Protein AF-A0A964ZPK8-F1 (afdb_monomer_lite)

Foldseek 3Di:
DDVVVVVCVVVDPPPDPVPDDCAPVNVVVVLVVLCVPVNPVSNVVVVVVVVVVLVVVLCPCAPVHVVVVVNQVVVQVVVPPPPDRDRDPVVVSVVVNVVVVVVVVVVNVVRVVCCVVVPPD

pLDDT: mean 76.23, std 13.83, range [49.22, 96.0]

Structure (mmCIF, N/CA/C/O backbone):
data_AF-A0A964ZPK8-F1
#
_entry.id   AF-A0A964ZPK8-F1
#
loop_
_atom_site.group_PDB
_atom_site.id
_atom_site.type_symbol
_atom_site.label_atom_id
_atom_site.label_alt_id
_atom_site.label_comp_id
_atom_site.label_asym_id
_atom_site.label_entity_id
_atom_site.label_seq_id
_atom_site.pdbx_PDB_ins_code
_atom_site.Cartn_x
_atom_site.Cartn_y
_atom_site.Cartn_z
_atom_site.occupancy
_atom_site.B_iso_or_equiv
_atom_site.auth_seq_id
_atom_site.auth_comp_id
_atom_site.auth_asym_id
_atom_site.auth_atom_id
_atom_site.pdbx_PDB_model_num
ATOM 1 N N . MET A 1 1 ? -19.231 19.439 -27.985 1.00 50.25 1 MET A N 1
ATOM 2 C CA . MET A 1 1 ? -18.839 18.032 -27.751 1.00 50.25 1 MET A CA 1
ATOM 3 C C . MET A 1 1 ? -19.748 17.159 -28.600 1.00 50.25 1 MET A C 1
ATOM 5 O O . MET A 1 1 ? -20.957 17.289 -28.480 1.00 50.25 1 MET A O 1
ATOM 9 N N . ASN A 1 2 ? -19.185 16.397 -29.539 1.00 55.69 2 ASN A N 1
ATOM 10 C CA . ASN A 1 2 ? -19.941 15.640 -30.540 1.00 55.69 2 ASN A CA 1
ATOM 11 C C . ASN A 1 2 ? -20.354 14.266 -29.962 1.00 55.69 2 ASN A C 1
ATOM 13 O O . ASN A 1 2 ? -19.455 13.520 -29.568 1.00 55.69 2 ASN A O 1
ATOM 17 N N . PRO A 1 3 ? -21.653 13.905 -29.896 1.00 61.97 3 PRO A N 1
ATOM 18 C CA . PRO A 1 3 ? -22.107 12.636 -29.309 1.00 61.97 3 PRO A CA 1
ATOM 19 C C . PRO A 1 3 ? -21.616 11.394 -30.068 1.00 61.97 3 PRO A C 1
ATOM 21 O O . PRO A 1 3 ? -21.540 10.312 -29.491 1.00 61.97 3 PRO A O 1
ATOM 24 N N . VAL A 1 4 ? -21.212 11.549 -31.332 1.00 61.03 4 VAL A N 1
ATOM 25 C CA . VAL A 1 4 ? -20.673 10.455 -32.154 1.00 61.03 4 VAL A CA 1
ATOM 26 C C . VAL A 1 4 ? -19.322 9.959 -31.620 1.00 61.03 4 VAL A C 1
ATOM 28 O O . VAL A 1 4 ? -19.044 8.766 -31.673 1.00 61.03 4 VAL A O 1
ATOM 31 N N . ASN A 1 5 ? -18.527 10.841 -31.001 1.00 59.19 5 ASN A N 1
ATOM 32 C CA . ASN A 1 5 ? -17.217 10.483 -30.449 1.00 59.19 5 ASN A CA 1
ATOM 33 C C . ASN A 1 5 ? -17.323 9.655 -29.152 1.00 59.19 5 ASN A C 1
ATOM 35 O O . ASN A 1 5 ? -16.372 8.979 -28.773 1.00 59.19 5 ASN A O 1
ATOM 39 N N . VAL A 1 6 ? -18.466 9.706 -28.456 1.00 61.84 6 VAL A N 1
ATOM 40 C CA . VAL A 1 6 ? -18.679 8.992 -27.184 1.00 61.84 6 VAL A CA 1
ATOM 41 C C . VAL A 1 6 ? -19.020 7.524 -27.440 1.00 61.84 6 VAL A C 1
ATOM 43 O O . VAL A 1 6 ? -18.514 6.647 -26.748 1.00 61.84 6 VAL A O 1
ATOM 46 N N . ALA A 1 7 ? -19.819 7.245 -28.473 1.00 61.25 7 ALA A N 1
ATOM 47 C CA . ALA A 1 7 ? -20.189 5.882 -28.849 1.00 61.25 7 ALA A CA 1
ATOM 48 C C . ALA A 1 7 ? -18.994 5.089 -29.399 1.00 61.25 7 ALA A C 1
ATOM 50 O O . ALA A 1 7 ? -18.822 3.922 -29.061 1.00 61.25 7 ALA A O 1
ATOM 51 N N . THR A 1 8 ? -18.124 5.735 -30.182 1.00 59.44 8 THR A N 1
ATOM 52 C CA . THR A 1 8 ? -16.927 5.088 -30.733 1.00 59.44 8 THR A CA 1
ATOM 53 C C . THR A 1 8 ? -15.896 4.749 -29.662 1.00 59.44 8 THR A C 1
ATOM 55 O O . THR A 1 8 ? -15.217 3.738 -29.792 1.00 59.44 8 THR A O 1
ATOM 58 N N . ASN A 1 9 ? -15.802 5.524 -28.577 1.00 58.28 9 ASN A N 1
ATOM 59 C CA . ASN A 1 9 ? -14.883 5.231 -27.469 1.00 58.28 9 ASN A CA 1
ATOM 60 C C . ASN A 1 9 ? -15.298 3.997 -26.650 1.00 58.28 9 ASN A C 1
ATOM 62 O O . ASN A 1 9 ? -14.446 3.367 -26.037 1.00 58.28 9 ASN A O 1
ATOM 66 N N . LEU A 1 10 ? -16.582 3.624 -26.667 1.00 58.78 10 LEU A N 1
ATOM 67 C CA . LEU A 1 10 ? -17.097 2.443 -25.962 1.00 58.78 10 LEU A CA 1
ATOM 68 C C . LEU A 1 10 ? -16.903 1.142 -26.758 1.00 58.78 10 LEU A C 1
ATOM 70 O O . LEU A 1 10 ? -16.923 0.060 -26.179 1.00 58.78 10 LEU A O 1
ATOM 74 N N . THR A 1 11 ? -16.716 1.243 -28.076 1.00 63.38 11 THR A N 1
ATOM 75 C CA . THR A 1 11 ? -16.492 0.108 -28.989 1.00 63.38 11 THR A CA 1
ATOM 76 C C . THR A 1 11 ? -15.057 0.032 -29.508 1.00 63.38 11 THR A C 1
ATOM 78 O O . THR A 1 11 ? -14.736 -0.842 -30.309 1.00 63.38 11 THR A O 1
ATOM 81 N N . SER A 1 12 ? -14.198 0.973 -29.112 1.00 49.41 12 SER A N 1
ATOM 82 C CA . SER A 1 12 ? -12.795 0.994 -29.510 1.00 49.41 12 SER A CA 1
ATOM 83 C C . SER A 1 12 ? -12.012 -0.032 -28.701 1.00 49.41 12 SER A C 1
ATOM 85 O O . SER A 1 12 ? -11.893 0.074 -27.488 1.00 49.41 12 SER A O 1
ATOM 87 N N . GLU A 1 13 ? -11.401 -0.980 -29.400 1.00 54.25 13 GLU A N 1
ATOM 88 C CA . GLU A 1 13 ? -10.481 -2.004 -28.881 1.00 54.25 13 GLU A CA 1
ATOM 89 C C . GLU A 1 13 ? -9.179 -1.423 -28.282 1.00 54.25 13 GLU A C 1
ATOM 91 O O . GLU A 1 13 ? -8.323 -2.150 -27.785 1.00 54.25 13 GLU A O 1
ATOM 96 N N . ARG A 1 14 ? -9.012 -0.093 -28.309 1.00 51.25 14 ARG A N 1
ATOM 97 C CA . ARG A 1 14 ? -7.931 0.608 -27.615 1.00 51.25 14 ARG A CA 1
ATOM 98 C C . ARG A 1 14 ? -8.345 0.859 -26.176 1.00 51.25 14 ARG A C 1
ATOM 100 O O . ARG A 1 14 ? -8.931 1.889 -25.858 1.00 51.25 14 ARG A O 1
ATOM 107 N N . ALA A 1 15 ? -8.009 -0.097 -25.320 1.00 52.38 15 ALA A N 1
ATOM 108 C CA . ALA A 1 15 ? -7.977 0.105 -23.884 1.00 52.38 15 ALA A CA 1
ATOM 109 C C . ALA A 1 15 ? -7.162 1.372 -23.573 1.00 52.38 15 ALA A C 1
ATOM 111 O O . ALA A 1 15 ? -5.961 1.418 -23.833 1.00 52.38 15 ALA A O 1
ATOM 112 N N . ASP A 1 16 ? -7.832 2.407 -23.068 1.00 50.50 16 ASP A N 1
ATOM 113 C CA . ASP A 1 16 ? -7.218 3.685 -22.725 1.00 50.50 16 ASP A CA 1
ATOM 114 C C . ASP A 1 16 ? -6.196 3.472 -21.586 1.00 50.50 16 ASP A C 1
ATOM 116 O O . ASP A 1 16 ? -6.599 3.100 -20.474 1.00 50.50 16 ASP A O 1
ATOM 120 N N . PRO A 1 17 ? -4.881 3.669 -21.821 1.00 51.34 17 PRO A N 1
ATOM 121 C CA . PRO A 1 17 ? -3.841 3.438 -20.816 1.00 51.34 17 PRO A CA 1
ATOM 122 C C . PRO A 1 17 ? -4.034 4.284 -19.553 1.00 51.34 17 PRO A C 1
ATOM 124 O O . PRO A 1 17 ? -3.589 3.892 -18.478 1.00 51.34 17 PRO A O 1
ATOM 127 N N . LEU A 1 18 ? -4.731 5.420 -19.670 1.00 49.22 18 LEU A N 1
ATOM 128 C CA . LEU A 1 18 ? -5.011 6.344 -18.568 1.00 49.22 18 LEU A CA 1
ATOM 129 C C . LEU A 1 18 ? -6.127 5.867 -17.629 1.00 49.22 18 LEU A C 1
ATOM 131 O O . LEU A 1 18 ? -6.258 6.394 -16.527 1.00 49.22 18 LEU A O 1
ATOM 135 N N . THR A 1 19 ? -6.922 4.876 -18.042 1.00 50.25 19 THR A N 1
ATOM 136 C CA . THR A 1 19 ? -8.030 4.336 -17.231 1.00 50.25 19 THR A CA 1
ATOM 137 C C . THR A 1 19 ? -7.671 2.988 -16.592 1.00 50.25 19 THR A C 1
ATOM 139 O O . THR A 1 19 ? -8.444 2.447 -15.800 1.00 50.25 19 THR A O 1
ATOM 142 N N . ARG A 1 20 ? -6.493 2.424 -16.903 1.00 54.41 20 ARG A N 1
ATOM 143 C CA . ARG A 1 20 ? -6.044 1.154 -16.319 1.00 54.41 20 ARG A CA 1
ATOM 144 C C . ARG A 1 20 ? -5.328 1.400 -14.985 1.00 54.41 20 ARG A C 1
ATOM 146 O O . ARG A 1 20 ? -4.478 2.286 -14.910 1.00 54.41 20 ARG A O 1
ATOM 153 N N . PRO A 1 21 ? -5.631 0.615 -13.933 1.00 51.88 21 PRO A N 1
ATOM 154 C CA . PRO A 1 21 ? -4.845 0.626 -12.705 1.00 51.88 21 PRO A CA 1
ATOM 155 C C . PRO A 1 21 ? -3.375 0.374 -13.045 1.00 51.88 21 PRO A C 1
ATOM 157 O O . PRO A 1 21 ? -3.077 -0.573 -13.771 1.00 51.88 21 PRO A O 1
ATOM 160 N N . SER A 1 22 ? -2.462 1.205 -12.544 1.00 59.56 22 SER A N 1
ATOM 161 C CA . SER A 1 22 ? -1.029 0.944 -12.659 1.00 59.56 22 SER A CA 1
ATOM 162 C C . SER A 1 22 ? -0.708 -0.374 -11.954 1.00 59.56 22 SER A C 1
ATOM 164 O O . SER A 1 22 ? -0.959 -0.546 -10.761 1.00 59.56 22 SER A O 1
ATOM 166 N N . THR A 1 23 ? -0.211 -1.342 -12.714 1.00 65.62 23 THR A N 1
ATOM 167 C CA . THR A 1 23 ? 0.021 -2.704 -12.237 1.00 65.62 23 THR A CA 1
ATOM 168 C C . THR A 1 23 ? 1.475 -2.924 -11.811 1.00 65.62 23 THR A C 1
ATOM 170 O O . THR A 1 23 ? 2.360 -2.105 -12.078 1.00 65.62 23 THR A O 1
ATOM 173 N N . VAL A 1 24 ? 1.741 -4.029 -11.104 1.00 71.62 24 VAL A N 1
ATOM 174 C CA . VAL A 1 24 ? 3.062 -4.334 -10.511 1.00 71.62 24 VAL A CA 1
ATOM 175 C C . VAL A 1 24 ? 4.153 -4.440 -11.581 1.00 71.62 24 VAL A C 1
ATOM 177 O O . VAL A 1 24 ? 5.291 -4.005 -11.368 1.00 71.62 24 VAL A O 1
ATOM 180 N N . VAL A 1 25 ? 3.807 -4.983 -12.749 1.00 70.25 25 VAL A N 1
ATOM 181 C CA . VAL A 1 25 ? 4.733 -5.118 -13.878 1.00 70.25 25 VAL A CA 1
ATOM 182 C C . VAL A 1 25 ? 5.071 -3.743 -14.464 1.00 70.25 25 VAL A C 1
ATOM 184 O O . VAL A 1 25 ? 6.247 -3.446 -14.677 1.00 70.25 25 VAL A O 1
ATOM 187 N N . GLY A 1 26 ? 4.079 -2.860 -14.624 1.00 73.25 26 GLY A N 1
ATOM 188 C CA . GLY A 1 26 ? 4.296 -1.481 -15.076 1.00 73.25 26 GLY A CA 1
ATOM 189 C C . GLY A 1 26 ? 5.180 -0.670 -14.122 1.00 73.25 26 GLY A C 1
ATOM 190 O O . GLY A 1 26 ? 6.092 0.026 -14.564 1.00 73.25 26 GLY A O 1
ATOM 191 N N . ALA A 1 27 ? 4.989 -0.826 -12.809 1.00 77.44 27 ALA A N 1
ATOM 192 C CA . ALA A 1 27 ? 5.829 -0.173 -11.802 1.00 77.44 27 ALA A CA 1
ATOM 193 C C . ALA A 1 27 ? 7.299 -0.631 -11.870 1.00 77.44 27 ALA A C 1
ATOM 195 O O . ALA A 1 27 ? 8.215 0.179 -11.719 1.00 77.44 27 ALA A O 1
ATOM 196 N N . SER A 1 28 ? 7.529 -1.917 -12.148 1.00 81.50 28 SER A N 1
ATOM 197 C CA . SER A 1 28 ? 8.877 -2.476 -12.311 1.00 81.50 28 SER A CA 1
ATOM 198 C C . SER A 1 28 ? 9.561 -1.946 -13.577 1.00 81.50 28 SER A C 1
ATOM 200 O O . SER A 1 28 ? 10.753 -1.639 -13.555 1.00 81.50 28 SER A O 1
ATOM 202 N N . HIS A 1 29 ? 8.802 -1.772 -14.662 1.00 82.31 29 HIS A N 1
ATOM 203 C CA . HIS A 1 29 ? 9.306 -1.199 -15.911 1.00 82.31 29 HIS A CA 1
ATOM 204 C C . HIS A 1 29 ? 9.692 0.280 -15.751 1.00 82.31 29 HIS A C 1
ATOM 206 O O . HIS A 1 29 ? 10.788 0.674 -16.151 1.00 82.31 29 HIS A O 1
ATOM 212 N N . LEU A 1 30 ? 8.848 1.069 -15.073 1.00 83.81 30 LEU A N 1
ATOM 213 C CA . LEU A 1 30 ? 9.151 2.457 -14.703 1.00 83.81 30 LEU A CA 1
ATOM 214 C C . LEU A 1 30 ? 10.415 2.550 -13.837 1.00 83.81 30 LEU A C 1
ATOM 216 O O . LEU A 1 30 ? 11.264 3.406 -14.067 1.00 83.81 30 LEU A O 1
ATOM 220 N N . GLY A 1 31 ? 10.591 1.633 -12.881 1.00 84.56 31 GLY A N 1
ATOM 221 C CA . GLY A 1 31 ? 11.810 1.576 -12.073 1.00 84.56 31 GLY A CA 1
ATOM 222 C C . GLY A 1 31 ? 13.072 1.297 -12.897 1.00 84.56 31 GLY A C 1
ATOM 223 O O . GLY A 1 31 ? 14.115 1.910 -12.663 1.00 84.56 31 GLY A O 1
ATOM 224 N N . GLY A 1 32 ? 12.977 0.415 -13.896 1.00 86.19 32 GLY A N 1
ATOM 225 C CA . GLY A 1 32 ? 14.068 0.132 -14.833 1.00 86.19 32 GLY A CA 1
ATOM 226 C C . GLY A 1 32 ? 14.388 1.300 -15.772 1.00 86.19 32 GLY A C 1
ATOM 227 O O . GLY A 1 32 ? 15.540 1.487 -16.155 1.00 86.19 32 GLY A O 1
ATOM 228 N N . GLU A 1 33 ? 13.394 2.105 -16.137 1.00 88.44 33 GLU A N 1
ATOM 229 C CA . GLU A 1 33 ? 13.578 3.337 -16.910 1.00 88.44 33 GLU A CA 1
ATOM 230 C C . GLU A 1 33 ? 14.288 4.421 -16.100 1.00 88.44 33 GLU A C 1
ATOM 232 O O . GLU A 1 33 ? 15.331 4.909 -16.531 1.00 88.44 33 GLU A O 1
ATOM 237 N N . ILE A 1 34 ? 13.833 4.671 -14.869 1.00 90.00 34 ILE A N 1
ATOM 238 C CA . ILE A 1 34 ? 14.485 5.597 -13.929 1.00 90.00 34 ILE A CA 1
ATOM 239 C C . ILE A 1 34 ? 15.949 5.197 -13.696 1.00 90.00 34 ILE A C 1
ATOM 241 O O . ILE A 1 34 ? 16.836 6.048 -13.677 1.00 90.00 34 ILE A O 1
ATOM 245 N N . GLY A 1 35 ? 16.237 3.899 -13.566 1.00 90.19 35 GLY A N 1
ATOM 246 C CA . GLY A 1 35 ? 17.611 3.416 -13.418 1.00 90.19 35 GLY A CA 1
ATOM 247 C C . GLY A 1 35 ? 18.497 3.649 -14.647 1.00 90.19 35 GLY A C 1
ATOM 248 O O . GLY A 1 35 ? 19.702 3.844 -14.491 1.00 90.19 35 GLY A O 1
ATOM 249 N N . ARG A 1 36 ? 17.926 3.659 -15.859 1.00 91.31 36 ARG A N 1
ATOM 250 C CA . ARG A 1 36 ? 18.657 3.942 -17.107 1.00 91.31 36 ARG A CA 1
ATOM 251 C C . ARG A 1 36 ? 18.863 5.441 -17.331 1.00 91.31 36 ARG A C 1
ATOM 253 O O . ARG A 1 36 ? 19.933 5.824 -17.792 1.00 91.31 36 ARG A O 1
ATOM 260 N N . GLU A 1 37 ? 17.870 6.266 -17.006 1.00 93.12 37 GLU A N 1
ATOM 261 C CA . GLU A 1 37 ? 17.908 7.717 -17.233 1.00 93.12 37 GLU A CA 1
ATOM 262 C C . GLU A 1 37 ? 18.652 8.478 -16.128 1.00 93.12 37 GLU A C 1
ATOM 264 O O . GLU A 1 37 ? 19.484 9.340 -16.410 1.00 93.12 37 GLU A O 1
ATOM 269 N N . GLU A 1 38 ? 18.389 8.146 -14.863 1.00 90.69 38 GLU A N 1
ATOM 270 C CA . GLU A 1 38 ? 18.912 8.868 -13.695 1.00 90.69 38 GLU A CA 1
ATOM 271 C C . GLU A 1 38 ? 20.027 8.107 -12.951 1.00 90.69 38 GLU A C 1
ATOM 273 O O . GLU A 1 38 ? 20.612 8.618 -11.985 1.00 90.69 38 GLU A O 1
ATOM 278 N N . GLY A 1 39 ? 20.336 6.877 -13.374 1.00 93.44 39 GLY A N 1
ATOM 279 C CA . GLY A 1 39 ? 21.377 6.043 -12.777 1.00 93.44 39 GLY A CA 1
ATOM 280 C C . GLY A 1 39 ? 21.130 5.730 -11.297 1.00 93.44 39 GLY A C 1
ATOM 281 O O . GLY A 1 39 ? 19.998 5.613 -10.826 1.00 93.44 39 GLY A O 1
ATOM 282 N N . TRP A 1 40 ? 22.214 5.627 -10.521 1.00 93.38 40 TRP A N 1
ATOM 283 C CA . TRP A 1 40 ? 22.153 5.313 -9.086 1.00 93.38 40 TRP A CA 1
ATOM 284 C C . TRP A 1 40 ? 21.352 6.323 -8.264 1.00 93.38 40 TRP A C 1
ATOM 286 O O . TRP A 1 40 ? 20.732 5.945 -7.272 1.00 93.38 40 TRP A O 1
ATOM 296 N N . LYS A 1 41 ? 21.334 7.597 -8.670 1.00 94.38 41 LYS A N 1
ATOM 297 C CA . LYS A 1 41 ? 20.562 8.631 -7.978 1.00 94.38 41 LYS A CA 1
ATOM 298 C C . LYS A 1 41 ? 19.063 8.335 -8.066 1.00 94.38 41 LYS A C 1
ATOM 300 O O . LYS A 1 41 ? 18.404 8.323 -7.029 1.00 94.38 41 LYS A O 1
ATOM 305 N N . GLY A 1 42 ? 18.551 8.051 -9.264 1.00 93.38 42 GLY A N 1
ATOM 306 C CA . GLY A 1 42 ? 17.136 7.728 -9.462 1.00 93.38 42 GLY A CA 1
ATOM 307 C C . GLY A 1 42 ? 16.727 6.449 -8.741 1.00 93.38 42 GLY A C 1
ATOM 308 O O . GLY A 1 42 ? 15.701 6.419 -8.067 1.00 93.38 42 GLY A O 1
ATOM 309 N N . VAL A 1 43 ? 17.576 5.417 -8.778 1.00 92.56 43 VAL A N 1
ATOM 310 C CA . VAL A 1 43 ? 17.333 4.165 -8.038 1.00 92.56 43 VAL A CA 1
ATOM 311 C C . VAL A 1 43 ? 17.251 4.410 -6.529 1.00 92.56 43 VAL A C 1
ATOM 313 O O . VAL A 1 43 ? 16.346 3.895 -5.876 1.00 92.56 43 VAL A O 1
ATOM 316 N N . LEU A 1 44 ? 18.152 5.215 -5.956 1.00 95.94 44 LEU A N 1
ATOM 317 C CA . LEU A 1 44 ? 18.116 5.549 -4.527 1.00 95.94 44 LEU A CA 1
ATOM 318 C C . LEU A 1 44 ? 16.866 6.355 -4.152 1.00 95.94 44 LEU A C 1
ATOM 320 O O . LEU A 1 44 ? 16.276 6.099 -3.104 1.00 95.94 44 LEU A O 1
ATOM 324 N N . VAL A 1 45 ? 16.438 7.292 -5.003 1.00 95.00 45 VAL A N 1
ATOM 325 C CA . VAL A 1 45 ? 15.191 8.049 -4.807 1.00 95.00 45 VAL A CA 1
ATOM 326 C C . VAL A 1 45 ? 13.976 7.126 -4.878 1.00 95.00 45 VAL A C 1
ATOM 328 O O . VAL A 1 45 ? 13.108 7.197 -4.009 1.00 95.00 45 VAL A O 1
ATOM 331 N N . LEU A 1 46 ? 13.930 6.220 -5.855 1.00 93.25 46 LEU A N 1
ATOM 332 C CA . LEU A 1 46 ? 12.868 5.227 -5.985 1.00 93.25 46 LEU A CA 1
ATOM 333 C C . LEU A 1 46 ? 12.805 4.320 -4.750 1.00 93.25 46 LEU A C 1
ATOM 335 O O . LEU A 1 46 ? 11.733 4.126 -4.184 1.00 93.25 46 LEU A O 1
ATOM 339 N N . LEU A 1 47 ? 13.948 3.810 -4.287 1.00 93.94 47 LEU A N 1
ATOM 340 C CA . LEU A 1 47 ? 14.028 2.992 -3.075 1.00 93.94 47 LEU A CA 1
ATOM 341 C C . LEU A 1 47 ? 13.596 3.764 -1.828 1.00 93.94 47 LEU A C 1
ATOM 343 O O . LEU A 1 47 ? 12.905 3.203 -0.974 1.00 93.94 47 LEU A O 1
ATOM 347 N N . ALA A 1 48 ? 13.975 5.037 -1.714 1.00 96.00 48 ALA A N 1
ATOM 348 C CA . ALA A 1 48 ? 13.518 5.897 -0.631 1.00 96.00 48 ALA A CA 1
ATOM 349 C C . ALA A 1 48 ? 11.992 6.067 -0.674 1.00 96.00 48 ALA A C 1
ATOM 351 O O . ALA A 1 48 ? 11.333 5.897 0.350 1.00 96.00 48 ALA A O 1
ATOM 352 N N . LEU A 1 49 ? 11.421 6.320 -1.855 1.00 94.44 49 LEU A N 1
ATOM 353 C CA . LEU A 1 49 ? 9.979 6.478 -2.038 1.00 94.44 49 LEU A CA 1
ATOM 354 C C . LEU A 1 49 ? 9.218 5.191 -1.704 1.00 94.44 49 LEU A C 1
ATOM 356 O O . LEU A 1 49 ? 8.221 5.245 -0.988 1.00 94.44 49 LEU A O 1
ATOM 360 N N . VAL A 1 50 ? 9.706 4.036 -2.163 1.00 92.44 50 VAL A N 1
ATOM 361 C CA . VAL A 1 50 ? 9.119 2.726 -1.846 1.00 92.44 50 VAL A CA 1
ATOM 362 C C . VAL A 1 50 ? 9.169 2.465 -0.342 1.00 92.44 50 VAL A C 1
ATOM 364 O O . VAL A 1 50 ? 8.159 2.070 0.231 1.00 92.44 50 VAL A O 1
ATOM 367 N N . ASN A 1 51 ? 10.29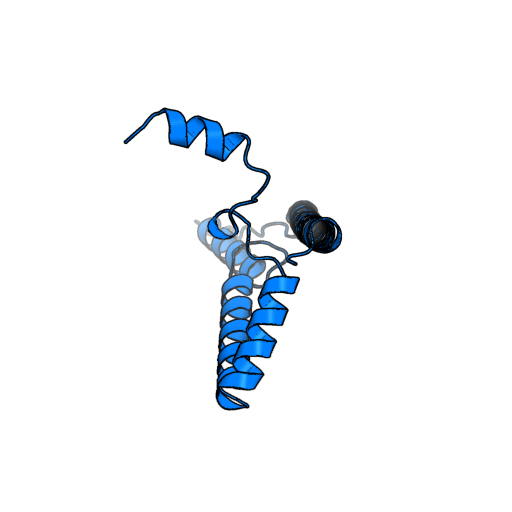2 2.738 0.329 1.00 93.75 51 ASN A N 1
ATOM 368 C CA . ASN A 1 51 ? 10.392 2.567 1.782 1.00 93.75 51 ASN A CA 1
ATOM 369 C C . ASN A 1 51 ? 9.446 3.496 2.548 1.00 93.75 51 ASN A C 1
ATOM 371 O O . ASN A 1 51 ? 8.783 3.050 3.481 1.00 93.75 51 ASN A O 1
ATOM 375 N N . VAL A 1 52 ? 9.348 4.769 2.154 1.00 94.12 52 VAL A N 1
ATOM 376 C CA . VAL A 1 52 ? 8.396 5.713 2.761 1.00 94.12 52 VAL A CA 1
ATOM 377 C C . VAL A 1 52 ? 6.964 5.238 2.534 1.00 94.12 52 VAL A C 1
ATOM 379 O O . VAL A 1 52 ? 6.173 5.234 3.474 1.00 94.12 52 VAL A O 1
ATOM 382 N N . PHE A 1 53 ? 6.632 4.789 1.324 1.00 91.94 53 PHE A N 1
ATOM 383 C CA . PHE A 1 53 ? 5.307 4.269 1.001 1.00 91.94 53 PHE A CA 1
ATOM 384 C C . PHE A 1 53 ? 4.959 3.037 1.841 1.00 91.94 53 PHE A C 1
ATOM 386 O O . PHE A 1 53 ? 3.895 3.007 2.452 1.00 91.94 53 PHE A O 1
ATOM 393 N N . VAL A 1 54 ? 5.865 2.059 1.935 1.00 88.75 54 VAL A N 1
ATOM 394 C CA . VAL A 1 54 ? 5.691 0.869 2.783 1.00 88.75 54 VAL A CA 1
ATOM 395 C C . VAL A 1 54 ? 5.567 1.264 4.253 1.00 88.75 54 VAL A C 1
ATOM 397 O O . VAL A 1 54 ? 4.691 0.755 4.942 1.00 88.75 54 VAL A O 1
ATOM 400 N N . GLY A 1 55 ? 6.379 2.210 4.730 1.00 88.75 55 GLY A N 1
ATOM 401 C CA . GLY A 1 55 ? 6.293 2.728 6.095 1.00 88.75 55 GLY A CA 1
ATOM 402 C C . GLY A 1 55 ? 4.932 3.360 6.398 1.00 88.75 55 GLY A C 1
ATOM 403 O O . GLY A 1 55 ? 4.308 3.027 7.403 1.00 88.75 55 GLY A O 1
ATOM 404 N N . VAL A 1 56 ? 4.430 4.219 5.506 1.00 88.94 56 VAL A N 1
ATOM 405 C CA . VAL A 1 56 ? 3.104 4.847 5.636 1.00 88.94 56 VAL A CA 1
ATOM 406 C C . VAL A 1 56 ? 1.987 3.809 5.536 1.00 88.94 56 VAL A C 1
ATOM 408 O O . VAL A 1 56 ? 1.050 3.845 6.333 1.00 88.94 56 VAL A O 1
ATOM 411 N N . PHE A 1 57 ? 2.085 2.862 4.602 1.00 86.19 57 PHE A N 1
ATOM 412 C CA . PHE A 1 57 ? 1.117 1.777 4.460 1.00 86.19 57 PHE A CA 1
ATOM 413 C C . PHE A 1 57 ? 1.076 0.920 5.729 1.00 86.19 57 PHE A C 1
ATOM 415 O O . PHE A 1 57 ? -0.004 0.667 6.254 1.00 86.19 57 PHE A O 1
ATOM 422 N N . ASN A 1 58 ? 2.231 0.584 6.306 1.00 86.12 58 ASN A N 1
ATOM 423 C CA . ASN A 1 58 ? 2.319 -0.158 7.562 1.00 86.12 58 ASN A CA 1
ATOM 424 C C . ASN A 1 58 ? 1.698 0.586 8.752 1.00 86.12 58 ASN A C 1
ATOM 426 O O . ASN A 1 58 ? 1.266 -0.064 9.698 1.00 86.12 58 ASN A O 1
ATOM 430 N N . MET A 1 59 ? 1.593 1.919 8.722 1.00 84.94 59 MET A N 1
ATOM 431 C CA . MET A 1 59 ? 0.881 2.690 9.752 1.00 84.94 59 MET A CA 1
ATOM 432 C C . MET A 1 59 ? -0.649 2.631 9.617 1.00 84.94 59 MET A C 1
ATOM 434 O O . MET A 1 59 ? -1.356 3.098 10.515 1.00 84.94 59 MET A O 1
ATOM 438 N N . PHE A 1 60 ? -1.186 2.075 8.529 1.00 85.81 60 PHE A N 1
ATOM 439 C CA . PHE A 1 60 ? -2.627 1.972 8.320 1.00 85.81 60 PHE A CA 1
ATOM 440 C C . PHE A 1 60 ? -3.268 1.042 9.377 1.00 85.81 60 PHE A C 1
ATOM 442 O O . PHE A 1 60 ? -2.698 0.002 9.717 1.00 85.81 60 PHE A O 1
ATOM 449 N N . PRO A 1 61 ? -4.447 1.391 9.931 1.00 75.50 61 PRO A N 1
ATOM 450 C CA . PRO A 1 61 ? -5.026 0.736 11.107 1.00 75.50 61 PRO A CA 1
ATOM 451 C C . PRO A 1 61 ? -5.747 -0.575 10.756 1.00 75.50 61 PRO A C 1
ATOM 453 O O . PRO A 1 61 ? -6.941 -0.744 11.006 1.00 75.50 61 PRO A O 1
ATOM 456 N N . VAL A 1 62 ? -5.031 -1.515 10.150 1.00 78.62 62 VAL A N 1
ATOM 457 C CA . VAL A 1 62 ? -5.515 -2.866 9.851 1.00 78.62 62 VAL A CA 1
ATOM 458 C C . VAL A 1 62 ? -4.614 -3.869 10.551 1.00 78.62 62 VAL A C 1
ATOM 460 O O . VAL A 1 62 ? -3.405 -3.695 10.608 1.00 78.62 62 VAL A O 1
ATOM 463 N N . MET A 1 63 ? -5.199 -4.939 11.088 1.00 72.81 63 MET A N 1
ATOM 464 C CA . MET A 1 63 ? -4.462 -5.946 11.856 1.00 72.81 63 MET A CA 1
ATOM 465 C C . MET A 1 63 ? -3.258 -6.607 11.147 1.00 72.81 63 MET A C 1
ATOM 467 O O . MET A 1 63 ? -2.310 -6.925 11.857 1.00 72.81 63 MET A O 1
ATOM 471 N N . PRO A 1 64 ? -3.232 -6.839 9.817 1.00 74.62 64 PRO A N 1
ATOM 472 C CA . PRO A 1 64 ? -2.034 -7.383 9.174 1.00 74.62 64 PRO A CA 1
ATOM 473 C C . PRO A 1 64 ? -0.881 -6.376 9.027 1.00 74.62 64 PRO A C 1
ATOM 475 O O . PRO A 1 64 ? 0.206 -6.785 8.635 1.00 74.62 64 PRO A O 1
ATOM 478 N N . LEU A 1 65 ? -1.106 -5.088 9.305 1.00 80.50 65 LEU A N 1
ATOM 479 C CA . LEU A 1 65 ? -0.095 -4.031 9.251 1.00 80.50 65 LEU A CA 1
ATOM 480 C C . LEU A 1 65 ? 0.259 -3.584 10.677 1.00 80.50 65 LEU A C 1
ATOM 482 O O . LEU A 1 65 ? -0.580 -3.647 11.578 1.00 80.50 65 LEU A O 1
ATOM 486 N N . ASP A 1 66 ? 1.490 -3.115 10.894 1.00 82.38 66 ASP A N 1
ATOM 487 C CA . ASP A 1 66 ? 2.006 -2.776 12.235 1.00 82.38 66 ASP A CA 1
ATOM 488 C C . ASP A 1 66 ? 1.136 -1.730 12.974 1.00 82.38 66 ASP A C 1
ATOM 490 O O . ASP A 1 66 ? 0.990 -1.762 14.201 1.00 82.38 66 ASP A O 1
ATOM 494 N N . GLY A 1 67 ? 0.472 -0.838 12.232 1.00 79.19 67 GLY A N 1
ATOM 495 C CA . GLY A 1 67 ? -0.486 0.155 12.728 1.00 79.19 67 GLY A CA 1
ATOM 496 C C . GLY A 1 67 ? -1.771 -0.438 13.322 1.00 79.19 67 GLY A C 1
ATOM 497 O O . GLY A 1 67 ? -2.475 0.240 14.081 1.00 79.19 67 GLY A O 1
ATOM 498 N N . GLY A 1 68 ? -2.067 -1.712 13.057 1.00 78.19 68 GLY A N 1
ATOM 499 C CA . GLY A 1 68 ? -3.155 -2.470 13.676 1.00 78.19 68 GLY A CA 1
ATOM 500 C C . GLY A 1 68 ? -3.025 -2.559 15.199 1.00 78.19 68 GLY A C 1
ATOM 501 O O . GLY A 1 68 ? -4.005 -2.397 15.928 1.00 78.19 68 GLY A O 1
ATOM 502 N N . HIS A 1 69 ? -1.805 -2.729 15.711 1.00 79.69 69 HIS A N 1
ATOM 503 C CA . HIS A 1 69 ? -1.557 -2.755 17.156 1.00 79.69 69 HIS A CA 1
ATOM 504 C C . HIS A 1 69 ? -1.770 -1.382 17.797 1.00 79.69 69 HIS A C 1
ATOM 506 O O . HIS A 1 69 ? -2.391 -1.278 18.858 1.00 79.69 69 HIS A O 1
ATOM 512 N N . ALA A 1 70 ? -1.313 -0.319 17.130 1.00 79.88 70 ALA A N 1
ATOM 513 C CA . ALA A 1 70 ? -1.507 1.052 17.592 1.00 79.88 70 ALA A CA 1
ATOM 514 C C . ALA A 1 70 ? -2.996 1.431 17.628 1.00 79.88 70 ALA A C 1
ATOM 516 O O . ALA A 1 70 ? -3.459 2.036 18.593 1.00 79.88 70 ALA A O 1
ATOM 517 N N . SER A 1 71 ? -3.771 1.029 16.620 1.00 80.19 71 SER A N 1
ATOM 518 C CA . SER A 1 71 ? -5.215 1.289 16.561 1.00 80.19 71 SER A CA 1
ATOM 519 C C . SER A 1 71 ? -6.005 0.512 17.620 1.00 80.19 71 SER A C 1
ATOM 521 O O . SER A 1 71 ? -6.901 1.089 18.240 1.00 80.19 71 SER A O 1
ATOM 523 N N . VAL A 1 72 ? -5.628 -0.736 17.924 1.00 78.12 72 VAL A N 1
ATOM 524 C CA . VAL A 1 72 ? -6.186 -1.481 19.069 1.00 78.12 72 VAL A CA 1
ATOM 525 C C . VAL A 1 72 ? -5.847 -0.793 20.394 1.00 78.12 72 VAL A C 1
ATOM 527 O O . VAL A 1 72 ? -6.743 -0.576 21.206 1.00 78.12 72 VAL A O 1
ATOM 530 N N . ALA A 1 73 ? -4.597 -0.372 20.598 1.00 80.19 73 ALA A N 1
ATOM 531 C CA . ALA A 1 73 ? -4.188 0.324 21.820 1.00 80.19 73 ALA A CA 1
ATOM 532 C C . ALA A 1 73 ? -4.915 1.670 22.003 1.00 80.19 73 ALA A C 1
ATOM 534 O O . ALA A 1 73 ? -5.325 2.022 23.112 1.00 80.19 73 ALA A O 1
ATOM 535 N N . ILE A 1 74 ? -5.126 2.420 20.916 1.00 79.31 74 ILE A N 1
ATOM 536 C CA . ILE A 1 74 ? -5.933 3.649 20.922 1.00 79.31 74 ILE A CA 1
ATOM 537 C C . ILE A 1 74 ? -7.388 3.324 21.283 1.00 79.31 74 ILE A C 1
ATOM 539 O O . ILE A 1 74 ? -7.968 3.999 22.136 1.00 79.31 74 ILE A O 1
ATOM 543 N N . TYR A 1 75 ? -7.968 2.278 20.691 1.00 78.38 75 TYR A N 1
ATOM 544 C CA . TYR A 1 75 ? -9.332 1.841 20.991 1.00 78.38 75 TYR A CA 1
ATOM 545 C C . TYR A 1 75 ? -9.502 1.442 22.463 1.00 78.38 75 TYR A C 1
ATOM 547 O O . TYR A 1 75 ? -10.442 1.893 23.122 1.00 78.38 75 TYR A O 1
ATOM 555 N N . GLU A 1 76 ? -8.572 0.659 23.010 1.00 81.00 76 GLU A N 1
ATOM 556 C CA . GLU A 1 76 ? -8.553 0.292 24.428 1.00 81.00 76 GLU A CA 1
ATOM 557 C C . GLU A 1 76 ? -8.437 1.522 25.327 1.00 81.00 76 GLU A C 1
ATOM 559 O O . GLU A 1 76 ? -9.175 1.636 26.306 1.00 81.00 76 GLU A O 1
ATOM 564 N N . ARG A 1 77 ? -7.574 2.484 24.978 1.00 76.31 77 ARG A N 1
ATOM 565 C CA . ARG A 1 77 ? -7.391 3.719 25.752 1.00 76.31 77 ARG A CA 1
ATOM 566 C C . ARG A 1 77 ? -8.643 4.593 25.763 1.00 76.31 77 ARG A C 1
ATOM 568 O O . ARG A 1 77 ? -8.985 5.131 26.812 1.00 76.31 77 ARG A O 1
ATOM 575 N N . ILE A 1 78 ? -9.344 4.708 24.634 1.00 77.69 78 ILE A N 1
ATOM 576 C CA . ILE A 1 78 ? -10.617 5.440 24.537 1.00 77.69 78 ILE A CA 1
ATOM 577 C C . ILE A 1 78 ? -11.719 4.707 25.321 1.00 77.69 78 ILE A C 1
ATOM 579 O O . ILE A 1 78 ? -12.499 5.329 26.047 1.00 77.69 78 ILE A O 1
ATOM 583 N N . ARG A 1 79 ? -11.791 3.374 25.215 1.00 72.06 79 ARG A N 1
ATOM 584 C CA . ARG A 1 79 ? -12.837 2.568 25.868 1.00 72.06 79 ARG A CA 1
ATOM 585 C C . ARG A 1 79 ? -12.607 2.390 27.369 1.00 72.06 79 ARG A C 1
ATOM 587 O O . ARG A 1 79 ? -13.575 2.249 28.116 1.00 72.06 79 ARG A O 1
ATOM 594 N N . SER A 1 80 ? -11.360 2.452 27.821 1.00 71.06 80 SER A N 1
ATOM 595 C CA . SER A 1 80 ? -10.961 2.404 29.228 1.00 71.06 80 SER A CA 1
ATOM 596 C C . SER A 1 80 ? -11.237 3.742 29.930 1.00 71.06 80 SER A C 1
ATOM 598 O O . SER A 1 80 ? -10.343 4.382 30.480 1.00 71.06 80 SER A O 1
ATOM 600 N N . THR A 1 81 ? -12.499 4.169 29.937 1.00 56.31 81 THR A N 1
ATOM 601 C CA . THR A 1 81 ? -12.969 5.346 30.677 1.00 56.31 81 THR A CA 1
ATOM 602 C C . THR A 1 81 ? -13.622 4.876 31.989 1.00 56.31 81 THR A C 1
ATOM 604 O O . THR A 1 81 ? -14.459 3.977 31.970 1.00 56.31 81 THR A O 1
ATOM 607 N N . LYS A 1 82 ? -13.256 5.485 33.132 1.00 56.00 82 LYS A N 1
ATOM 608 C CA . LYS A 1 82 ? -13.729 5.185 34.516 1.00 56.00 82 LYS A CA 1
ATOM 609 C C . LYS A 1 82 ? -13.107 3.974 35.245 1.00 56.00 82 LYS A C 1
ATOM 611 O O . LYS A 1 82 ? -13.795 3.275 35.983 1.00 56.00 82 LYS A O 1
ATOM 616 N N . GLY A 1 83 ? -11.802 3.732 35.098 1.00 58.38 83 GLY A N 1
ATOM 617 C CA . GLY A 1 83 ? -11.052 2.842 36.010 1.00 58.38 83 GLY A CA 1
ATOM 618 C C . GLY A 1 83 ? -11.206 1.332 35.778 1.00 58.38 83 GLY A C 1
ATOM 619 O O . GLY A 1 83 ? -10.594 0.541 36.489 1.00 58.38 83 GLY A O 1
ATOM 620 N N . ARG A 1 84 ? -11.962 0.911 34.756 1.00 57.41 84 ARG A N 1
ATOM 621 C CA . ARG A 1 84 ? -11.989 -0.477 34.274 1.00 57.41 84 ARG A CA 1
ATOM 622 C C . ARG A 1 84 ? -11.132 -0.595 33.019 1.00 57.41 84 ARG A C 1
ATOM 624 O O . ARG A 1 84 ? -11.505 -0.064 31.977 1.00 57.41 84 ARG A O 1
ATOM 631 N N . ARG A 1 85 ? -9.997 -1.297 33.126 1.00 59.75 85 ARG A N 1
ATOM 632 C CA . ARG A 1 85 ? -9.163 -1.642 31.966 1.00 59.75 85 ARG A CA 1
ATOM 633 C C . ARG A 1 85 ? -9.940 -2.598 31.063 1.00 59.75 85 ARG A C 1
ATOM 635 O O . ARG A 1 85 ? -10.240 -3.718 31.472 1.00 59.75 85 ARG A O 1
ATOM 642 N N . TYR A 1 86 ? -10.264 -2.150 2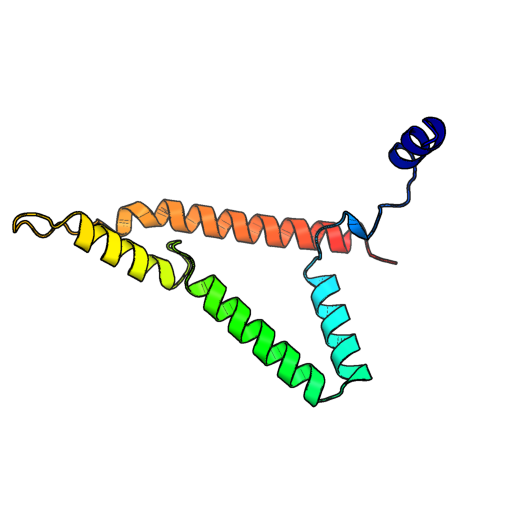9.857 1.00 62.50 86 TYR A N 1
ATOM 643 C CA . TYR A 1 86 ? -10.842 -2.995 28.819 1.00 62.50 86 TYR A CA 1
ATOM 644 C C . TYR A 1 86 ? -9.708 -3.503 27.932 1.00 62.50 86 TYR A C 1
ATOM 646 O O . TYR A 1 86 ? -9.053 -2.699 27.280 1.00 62.50 86 TYR A O 1
ATOM 654 N N . HIS A 1 87 ? -9.480 -4.815 27.942 1.00 65.38 87 HIS A N 1
ATOM 655 C CA . HIS A 1 87 ? -8.558 -5.464 27.015 1.00 65.38 87 HIS A CA 1
ATOM 656 C C . HIS A 1 87 ? -9.389 -6.008 25.857 1.00 65.38 87 HIS A C 1
ATOM 658 O O . HIS A 1 87 ? -10.287 -6.832 26.061 1.00 65.38 87 HIS A O 1
ATOM 664 N N . ALA A 1 88 ? -9.145 -5.498 24.658 1.00 63.47 88 ALA A N 1
ATOM 665 C CA . ALA A 1 88 ? -9.748 -6.017 23.450 1.00 63.47 88 ALA A CA 1
ATOM 666 C C . ALA A 1 88 ? -9.104 -7.373 23.142 1.00 63.47 88 ALA A C 1
ATOM 668 O O . ALA A 1 88 ? -7.885 -7.507 23.069 1.00 63.47 88 ALA A O 1
ATOM 669 N N . ASP A 1 89 ? -9.931 -8.400 22.968 1.00 71.25 89 ASP A N 1
ATOM 670 C CA . ASP A 1 89 ? -9.437 -9.729 22.628 1.00 71.25 89 ASP A CA 1
ATOM 671 C C . ASP A 1 89 ? -8.972 -9.745 21.166 1.00 71.25 89 ASP A C 1
ATOM 673 O O . ASP A 1 89 ? -9.758 -9.928 20.232 1.00 71.25 89 ASP A O 1
ATOM 677 N N . VAL A 1 90 ? -7.675 -9.508 20.979 1.00 65.00 90 VAL A N 1
ATOM 678 C CA . VAL A 1 90 ? -6.987 -9.417 19.683 1.00 65.00 90 VAL A CA 1
ATOM 679 C C . VAL A 1 90 ? -7.216 -10.681 18.839 1.00 65.00 90 VAL A C 1
ATOM 681 O O . VAL A 1 90 ? -7.277 -10.607 17.613 1.00 65.00 90 VAL A O 1
ATOM 684 N N . ARG A 1 91 ? -7.465 -11.839 19.474 1.00 70.06 91 ARG A N 1
ATOM 685 C CA . ARG A 1 91 ? -7.796 -13.101 18.785 1.00 70.06 91 ARG A CA 1
ATOM 686 C C . ARG A 1 91 ? -9.074 -13.020 17.952 1.00 70.06 91 ARG A C 1
ATOM 688 O O . ARG A 1 91 ? -9.185 -13.729 16.957 1.00 70.06 91 ARG A O 1
ATOM 695 N N . LYS A 1 92 ? -10.027 -12.154 18.310 1.00 70.94 92 LYS A N 1
ATOM 696 C CA . LYS A 1 92 ? -11.279 -11.977 17.549 1.00 70.94 92 LYS A CA 1
ATOM 697 C C . LYS A 1 92 ? -11.093 -1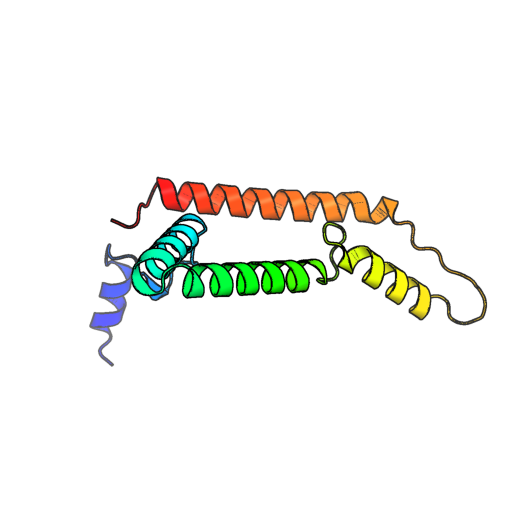1.190 16.255 1.00 70.94 92 LYS A C 1
ATOM 699 O O . LYS A 1 92 ? -11.940 -11.265 15.372 1.00 70.94 92 LYS A O 1
ATOM 704 N N . LEU A 1 93 ? -9.992 -10.455 16.132 1.00 70.94 93 LEU A N 1
ATOM 705 C CA . LEU A 1 93 ? -9.650 -9.685 14.939 1.00 70.94 93 LEU A CA 1
ATOM 706 C C . LEU A 1 93 ? -8.814 -10.510 13.942 1.00 70.94 93 LEU A C 1
ATOM 708 O O . LEU A 1 93 ? -8.766 -10.160 12.766 1.00 70.94 93 LEU A O 1
ATOM 712 N N . ALA A 1 94 ? -8.232 -11.637 14.376 1.00 76.69 94 ALA A N 1
ATOM 713 C CA . ALA A 1 94 ? -7.500 -12.571 13.519 1.00 76.69 94 ALA A CA 1
ATOM 714 C C . ALA A 1 94 ? -8.266 -12.992 12.244 1.00 76.69 94 ALA A C 1
ATOM 716 O O . ALA A 1 94 ? -7.688 -12.860 11.169 1.00 76.69 94 ALA A O 1
ATOM 717 N N . PRO A 1 95 ? -9.552 -13.412 12.285 1.00 81.25 95 PRO A N 1
ATOM 718 C CA . PRO A 1 95 ? -10.275 -13.771 11.061 1.00 81.25 95 PRO A CA 1
ATOM 719 C C . PRO A 1 95 ? -10.453 -12.584 10.104 1.00 81.25 95 PRO A C 1
ATOM 721 O O . PRO A 1 95 ? -10.401 -12.764 8.890 1.00 81.25 95 PRO A O 1
ATOM 724 N N . VAL A 1 96 ? -10.611 -11.365 10.632 1.00 82.62 96 VAL A N 1
ATOM 725 C CA . VAL A 1 96 ? -10.696 -10.141 9.819 1.00 82.62 96 VAL A CA 1
ATOM 726 C C . VAL A 1 96 ? -9.346 -9.848 9.169 1.00 82.62 96 VAL A C 1
ATOM 728 O O . VAL A 1 96 ? -9.288 -9.565 7.977 1.00 82.62 96 VAL A O 1
ATOM 731 N N . ALA A 1 97 ? -8.255 -9.974 9.924 1.00 82.00 97 ALA A N 1
ATOM 732 C CA . ALA A 1 97 ? -6.901 -9.821 9.405 1.00 82.00 97 ALA A CA 1
ATOM 733 C C . ALA A 1 97 ? -6.624 -10.804 8.264 1.00 82.00 97 ALA A C 1
ATOM 735 O O . ALA A 1 97 ? -6.163 -10.403 7.198 1.00 82.00 97 ALA A O 1
ATOM 736 N N . THR A 1 98 ? -6.972 -12.076 8.469 1.00 83.44 98 THR A N 1
ATOM 737 C CA . THR A 1 98 ? -6.848 -13.123 7.454 1.00 83.44 98 THR A CA 1
ATOM 738 C C . THR A 1 98 ? -7.682 -12.797 6.219 1.00 83.44 98 THR A C 1
ATOM 740 O O . THR A 1 98 ? -7.173 -12.930 5.112 1.00 83.44 98 THR A O 1
ATOM 743 N N . ALA A 1 99 ? -8.917 -12.310 6.376 1.00 87.50 99 ALA A N 1
ATOM 744 C CA . ALA A 1 99 ? -9.750 -11.904 5.244 1.00 87.50 99 ALA A CA 1
ATOM 745 C C . ALA A 1 99 ? -9.122 -10.756 4.436 1.00 87.50 99 ALA A C 1
ATOM 747 O O . ALA A 1 99 ? -9.106 -10.816 3.209 1.00 87.50 99 ALA A O 1
ATOM 748 N N . VAL A 1 100 ? -8.553 -9.746 5.106 1.00 85.00 100 VAL A N 1
ATOM 749 C CA . VAL A 1 100 ? -7.845 -8.642 4.435 1.00 85.00 100 VAL A CA 1
ATOM 750 C C . VAL A 1 100 ? -6.613 -9.155 3.690 1.00 85.00 100 VAL A C 1
ATOM 752 O O . VAL A 1 100 ? -6.422 -8.796 2.534 1.00 85.00 100 VAL A O 1
ATOM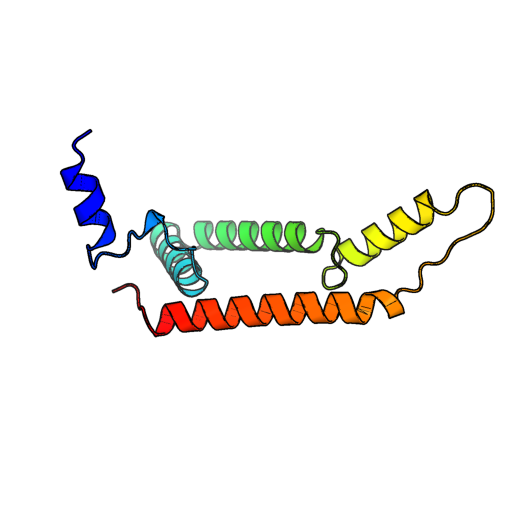 755 N N . VAL A 1 101 ? -5.803 -10.026 4.299 1.00 86.75 101 VAL A N 1
ATOM 756 C CA . VAL A 1 101 ? -4.628 -10.616 3.631 1.00 86.75 101 VAL A CA 1
ATOM 757 C C . VAL A 1 101 ? -5.043 -11.428 2.408 1.00 86.75 101 VAL A C 1
ATOM 759 O O . VAL A 1 101 ? -4.471 -11.248 1.337 1.00 86.75 101 VAL A O 1
ATOM 762 N N . VAL A 1 102 ? -6.063 -12.279 2.534 1.00 90.38 102 VAL A N 1
ATOM 763 C CA . VAL A 1 102 ? -6.583 -13.075 1.414 1.00 90.38 102 VAL A CA 1
ATOM 764 C C . VAL A 1 102 ? -7.093 -12.169 0.295 1.00 90.38 102 VAL A C 1
ATOM 766 O O . VAL A 1 102 ? -6.778 -12.420 -0.865 1.00 90.38 102 VAL A O 1
ATOM 769 N N . LEU A 1 103 ? -7.815 -11.095 0.623 1.00 89.00 103 LEU A N 1
ATOM 770 C CA . LEU A 1 103 ? -8.270 -10.109 -0.357 1.00 89.00 10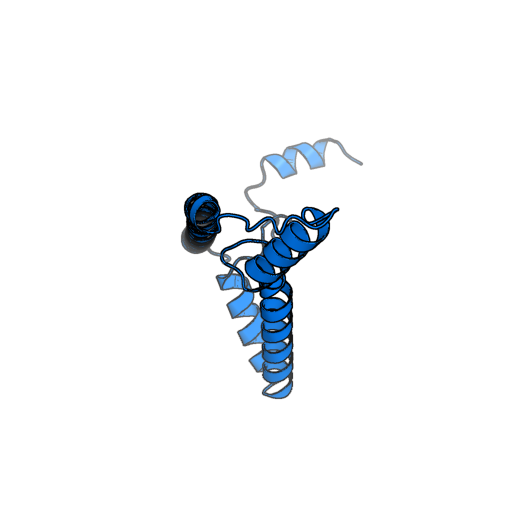3 LEU A CA 1
ATOM 771 C C . LEU A 1 103 ? -7.090 -9.434 -1.068 1.00 89.00 103 LEU A C 1
ATOM 773 O O . LEU A 1 103 ? -7.089 -9.349 -2.291 1.00 89.00 103 LEU A O 1
ATOM 777 N N . LEU A 1 104 ? -6.078 -8.975 -0.330 1.00 86.25 104 LEU A N 1
ATOM 778 C CA . LEU A 1 104 ? -4.899 -8.329 -0.914 1.00 86.25 104 LEU A CA 1
ATOM 779 C C . LEU A 1 104 ? -4.130 -9.281 -1.836 1.00 86.25 104 LEU A C 1
ATOM 781 O O . LEU A 1 104 ? -3.755 -8.891 -2.940 1.00 86.25 104 LEU A O 1
ATOM 785 N N . VAL A 1 105 ? -3.945 -10.538 -1.424 1.00 89.00 105 VAL A N 1
ATOM 786 C CA . VAL A 1 105 ? -3.316 -11.575 -2.255 1.00 89.00 105 VAL A CA 1
ATOM 787 C C . VAL A 1 105 ? -4.163 -11.864 -3.494 1.00 89.00 105 VAL A C 1
ATOM 789 O O . VAL A 1 105 ? -3.621 -11.965 -4.590 1.00 89.00 105 VAL A O 1
ATOM 792 N N . MET A 1 106 ? -5.487 -11.947 -3.356 1.00 91.94 106 MET A N 1
ATOM 793 C CA . MET A 1 106 ? -6.396 -12.137 -4.487 1.00 91.94 106 MET A CA 1
ATOM 794 C C . MET A 1 106 ? -6.282 -10.986 -5.492 1.00 91.94 106 MET A C 1
ATOM 796 O O . MET A 1 106 ? -6.171 -11.241 -6.688 1.00 91.94 106 MET A O 1
ATOM 800 N N . LEU A 1 107 ? -6.269 -9.735 -5.023 1.00 86.12 107 LEU A N 1
ATOM 801 C CA . LEU A 1 107 ? -6.103 -8.552 -5.871 1.00 86.12 107 LEU A CA 1
ATOM 802 C C . LEU A 1 107 ? -4.734 -8.536 -6.560 1.00 86.12 107 LEU A C 1
ATOM 804 O O . LEU A 1 107 ? -4.658 -8.229 -7.747 1.00 86.12 107 LEU A O 1
ATOM 808 N N . LEU A 1 108 ? -3.669 -8.917 -5.847 1.00 85.94 108 LEU A N 1
ATOM 809 C CA . LEU A 1 108 ? -2.323 -9.041 -6.406 1.00 85.94 108 LEU A CA 1
ATOM 810 C C . LEU A 1 108 ? -2.282 -10.078 -7.537 1.00 85.94 108 LEU A C 1
ATOM 812 O O . LEU A 1 108 ? -1.780 -9.791 -8.621 1.00 85.94 108 LEU A O 1
ATOM 816 N N . VAL A 1 109 ? -2.836 -11.269 -7.298 1.00 89.88 109 VAL A N 1
ATOM 817 C CA . VAL A 1 109 ? -2.886 -12.355 -8.287 1.00 89.88 109 VAL A CA 1
ATOM 818 C C . VAL A 1 109 ? -3.767 -11.975 -9.476 1.00 89.88 109 VAL A C 1
ATOM 820 O O . VAL A 1 109 ? -3.375 -12.211 -10.614 1.00 89.88 109 VAL A O 1
ATOM 823 N N . ALA A 1 110 ? -4.926 -11.357 -9.241 1.00 86.25 110 ALA A N 1
ATOM 824 C CA . ALA A 1 110 ? -5.815 -10.895 -10.304 1.00 86.25 110 ALA A CA 1
ATOM 825 C C . ALA A 1 110 ? -5.155 -9.808 -11.167 1.00 86.25 110 ALA A C 1
ATOM 827 O O . ALA A 1 110 ? -5.234 -9.870 -12.392 1.00 86.25 110 ALA A O 1
ATOM 828 N N . GLY A 1 111 ? -4.460 -8.851 -10.545 1.00 83.25 111 GLY A N 1
ATOM 829 C CA . GLY A 1 111 ? -3.693 -7.827 -11.252 1.00 83.25 111 GLY A CA 1
ATOM 830 C C . GLY A 1 111 ? -2.573 -8.429 -12.099 1.00 83.25 111 GLY A C 1
ATOM 831 O O . GLY A 1 111 ? -2.461 -8.114 -13.280 1.00 83.25 111 GLY A O 1
ATOM 832 N N . LEU A 1 112 ? -1.806 -9.366 -11.533 1.00 83.88 112 LEU A N 1
ATOM 833 C CA . LEU A 1 112 ? -0.752 -10.074 -12.261 1.00 83.88 112 LEU A CA 1
ATOM 834 C C . LEU A 1 112 ? -1.312 -10.901 -13.428 1.00 83.88 112 LEU A C 1
ATOM 836 O O . LEU A 1 112 ? -0.731 -10.936 -14.508 1.00 83.88 112 LEU A O 1
ATOM 840 N N . TYR A 1 113 ? -2.455 -11.557 -13.228 1.00 84.56 113 TYR A N 1
ATOM 841 C CA . TYR A 1 113 ? -3.131 -12.312 -14.279 1.00 84.56 113 TYR A CA 1
ATOM 842 C C . TYR A 1 113 ? -3.572 -11.405 -15.436 1.00 84.56 113 TYR A C 1
ATOM 844 O O . TYR A 1 113 ? -3.378 -11.753 -16.603 1.00 84.56 113 TYR A O 1
ATOM 852 N N . LEU A 1 114 ? -4.127 -10.231 -15.125 1.00 84.88 114 LEU A N 1
ATOM 853 C CA . LEU A 1 114 ? -4.513 -9.231 -16.122 1.00 84.88 114 LEU A CA 1
ATOM 854 C C . LEU A 1 114 ? -3.300 -8.688 -16.889 1.00 84.88 114 LEU A C 1
ATOM 856 O O . LEU A 1 114 ? -3.395 -8.514 -18.099 1.00 84.88 114 LEU A O 1
ATOM 860 N N . ASP A 1 115 ? -2.160 -8.483 -16.227 1.00 78.31 115 ASP A N 1
ATOM 861 C CA . ASP A 1 115 ? -0.916 -8.067 -16.892 1.00 78.31 115 ASP A CA 1
ATOM 862 C C . ASP A 1 115 ? -0.399 -9.111 -17.885 1.00 78.31 115 ASP A C 1
ATOM 864 O O . ASP A 1 115 ? 0.041 -8.763 -18.978 1.00 78.31 115 ASP A O 1
ATOM 868 N N . ILE A 1 116 ? -0.449 -10.394 -17.514 1.00 79.31 116 ILE A N 1
ATOM 869 C CA . ILE A 1 116 ? 0.047 -11.488 -18.360 1.00 79.31 116 ILE A CA 1
ATOM 870 C C . ILE A 1 116 ? -0.884 -11.733 -19.552 1.00 79.31 116 ILE A C 1
ATOM 872 O O . ILE A 1 116 ? -0.419 -12.017 -20.653 1.00 79.31 116 ILE A O 1
ATOM 876 N N . THR A 1 117 ? -2.199 -11.664 -19.337 1.00 81.69 117 THR A N 1
ATOM 877 C CA . THR A 1 117 ? -3.196 -11.978 -20.376 1.00 81.69 117 THR A CA 1
ATOM 878 C C . THR A 1 117 ? -3.508 -10.801 -21.293 1.00 81.69 117 THR A C 1
ATOM 880 O O . THR A 1 117 ? -3.881 -11.015 -22.444 1.00 81.69 117 THR A O 1
ATOM 883 N N . GLN A 1 118 ? -3.327 -9.570 -20.814 1.00 73.12 118 GLN A N 1
ATOM 884 C CA . GLN A 1 118 ? -3.452 -8.341 -21.597 1.00 73.12 118 GLN A CA 1
ATOM 885 C C . GLN A 1 118 ? -2.142 -7.548 -21.536 1.00 73.12 118 GLN A C 1
ATOM 887 O O . GLN A 1 118 ? -2.119 -6.457 -20.941 1.00 73.12 118 GLN A O 1
ATOM 892 N N . PRO A 1 119 ? -1.058 -8.097 -22.120 1.00 61.91 119 PRO A N 1
ATOM 893 C CA . PRO A 1 119 ? 0.253 -7.478 -22.058 1.00 61.91 119 PRO A CA 1
ATOM 894 C C . PRO A 1 119 ? 0.212 -6.092 -22.699 1.00 61.91 119 PRO A C 1
ATOM 896 O O . PRO A 1 119 ? -0.391 -5.885 -23.751 1.00 61.91 119 PRO A O 1
ATOM 899 N N . LEU A 1 120 ? 0.847 -5.133 -22.028 1.00 56.97 120 LEU A N 1
ATOM 900 C CA . LEU A 1 120 ? 1.121 -3.811 -22.577 1.00 56.97 120 LEU A CA 1
ATOM 901 C C . LEU A 1 120 ? 2.210 -3.977 -23.649 1.00 56.97 120 LEU A C 1
ATOM 903 O O . LEU A 1 120 ? 3.396 -4.015 -23.327 1.00 56.97 120 LEU A O 1
ATOM 907 N N . GLY A 1 121 ? 1.782 -4.149 -24.901 1.00 49.25 121 GLY A N 1
ATOM 908 C CA . G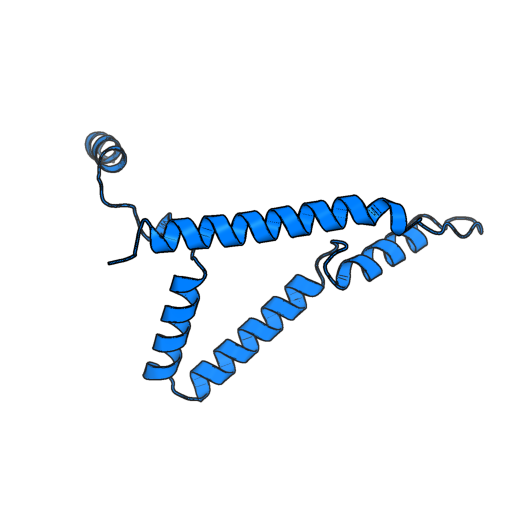LY A 1 121 ? 2.615 -4.243 -26.100 1.00 49.25 121 GLY A CA 1
ATOM 909 C C . GLY A 1 121 ? 1.831 -3.821 -27.329 1.00 49.25 121 GLY A C 1
ATOM 910 O O . GLY A 1 121 ? 0.839 -4.514 -27.638 1.00 49.25 121 GLY A O 1
#

Sequence (121 aa):
MNPVNVATNLTSERADPLTRPSTVVGASHLGGEIGREEGWKGVLVLLALVNVFVGVFNMFPVMPLDGGHASVAIYERIRSTKGRRYHADVRKLAPVATAVVVLLVMLLVAGLYLDITQPLG

Secondary structure (DSSP, 8-state):
--THHHHHHHH-S---GGGSPPPHHHHHHHHHHHHHHSHHHHHHHHHHHHHHHHHHHHTSSSTTSTHHHHHHHHHHHHH--SS------GGGTHHHHHHHHHHHHHHHHHHHHHHHHS---

Radius of gyration: 21.94 Å; chains: 1; bounding box: 44×32×68 Å